Protein AF-A0A1I3KTU3-F1 (afdb_monomer_lite)

Radius of gyration: 30.49 Å; chains: 1; bounding box: 61×64×57 Å

pLDDT: mean 74.85, std 16.3, range [41.56, 94.5]

Foldseek 3Di:
DDPVVVCVVVVVFDADPVRHTDPVSVVVVCVVQPDVPRDVVVVVVVVVVVPPDDDDDDDDDDPVNVVVVVVVVVVVVVVVVVCVVVVVPDDPVLVVVLVVVLVVQLVVVVVVLVVVLCVVLVPDPDVVVSVVSSVVSNVVSVVVSVVSSVVSD

Secondary structure (DSSP, 8-state):
--HHHHHHHTTSSPBPTTS-B-HHHHHHHHHHH--TT--TTHHHHHHHH-SSS----SS---HHHHHHHHHHHHHHHHHHHHHHHHTTTS-HHHHHHHHHHHHHHHHHHHHHHHHHHHHHHTT---HHHHHHHHHHHHHHHHHHHHHHHHTT-

Sequence (153 aa):
MGTIQYHEKQGLYKRGPDGKFDVEEVREKIKKYSHPGYNPDSFRELRSENESGLVTDGGVVDFHTSRAMREMYEAKMAALKYGELEGSLLDRKIVEKIFSDVLRGLRDGFPALARNIGLEVAVIDDPKKCEQTILNKINALLIRVADEFRKQI

Structure (mmCIF, N/CA/C/O backbone):
data_AF-A0A1I3KTU3-F1
#
_entry.id   AF-A0A1I3KTU3-F1
#
loop_
_atom_site.group_PDB
_atom_site.id
_atom_site.type_symbol
_atom_site.label_atom_id
_atom_site.label_alt_id
_atom_site.label_comp_id
_atom_site.label_asym_id
_atom_site.label_entity_id
_atom_site.label_seq_id
_atom_site.pdbx_PDB_ins_code
_atom_site.Cartn_x
_atom_site.Cartn_y
_atom_site.Cartn_z
_atom_site.occupancy
_atom_site.B_iso_or_equiv
_atom_site.auth_seq_id
_atom_site.auth_comp_id
_atom_site.auth_asym_id
_atom_site.auth_atom_id
_atom_site.pdbx_PDB_model_num
ATOM 1 N N . MET A 1 1 ? 14.786 -44.439 -19.410 1.00 47.00 1 MET A N 1
ATOM 2 C CA . MET A 1 1 ? 16.228 -44.242 -19.686 1.00 47.00 1 MET A CA 1
ATOM 3 C C . MET A 1 1 ? 16.910 -43.958 -18.362 1.00 47.00 1 MET A C 1
ATOM 5 O O . MET A 1 1 ? 16.425 -43.097 -17.643 1.00 47.00 1 MET A O 1
ATOM 9 N N . GLY A 1 2 ? 17.945 -44.715 -17.993 1.00 51.28 2 GLY A N 1
ATOM 10 C CA . GLY A 1 2 ? 18.644 -44.492 -16.723 1.00 51.28 2 GLY A CA 1
ATOM 11 C C . GLY A 1 2 ? 19.364 -43.143 -16.734 1.00 51.28 2 GLY A C 1
ATOM 12 O O . GLY A 1 2 ? 19.984 -42.795 -17.737 1.00 51.28 2 GLY A O 1
ATOM 13 N N . THR A 1 3 ? 19.297 -42.397 -15.633 1.00 57.62 3 THR A N 1
ATOM 14 C CA . THR A 1 3 ? 19.927 -41.073 -15.448 1.00 57.62 3 THR A CA 1
ATOM 15 C C . THR A 1 3 ? 21.402 -41.048 -15.864 1.00 57.62 3 THR A C 1
ATOM 17 O O . THR A 1 3 ? 21.867 -40.080 -16.454 1.00 57.62 3 THR A O 1
ATOM 20 N N . ILE A 1 4 ? 22.128 -42.151 -15.679 1.00 56.16 4 ILE A N 1
ATOM 21 C CA . ILE A 1 4 ? 23.548 -42.276 -16.043 1.00 56.16 4 ILE A CA 1
ATOM 22 C C . ILE A 1 4 ? 23.770 -42.218 -17.569 1.00 56.16 4 ILE A C 1
ATOM 24 O O . ILE A 1 4 ? 24.694 -41.553 -18.030 1.00 56.16 4 ILE A O 1
ATOM 28 N N . GLN A 1 5 ? 22.893 -42.836 -18.370 1.00 58.84 5 GLN A N 1
ATOM 29 C CA . GLN A 1 5 ? 22.993 -42.815 -19.841 1.00 58.84 5 GLN A CA 1
ATOM 30 C C . GLN A 1 5 ? 22.692 -41.425 -20.423 1.00 58.84 5 GLN A C 1
ATOM 32 O O . GLN A 1 5 ? 23.216 -41.066 -21.478 1.00 58.84 5 GLN A O 1
ATOM 37 N N . TYR A 1 6 ? 21.851 -40.641 -19.737 1.00 59.69 6 TYR A N 1
ATOM 38 C CA . TYR A 1 6 ? 21.562 -39.256 -20.106 1.00 59.69 6 TYR A CA 1
ATOM 39 C C . TYR A 1 6 ? 22.805 -38.377 -19.931 1.00 59.69 6 TYR A C 1
ATOM 41 O O . TYR A 1 6 ? 23.216 -37.701 -20.869 1.00 59.69 6 TYR A O 1
ATOM 49 N N . HIS A 1 7 ? 23.470 -38.457 -18.777 1.00 59.56 7 HIS A N 1
ATOM 50 C CA . HIS A 1 7 ? 24.663 -37.652 -18.502 1.00 59.56 7 HIS A CA 1
ATOM 51 C C . HIS A 1 7 ? 25.903 -38.073 -19.310 1.00 59.56 7 HIS A C 1
ATOM 53 O O . HIS A 1 7 ? 26.753 -37.229 -19.595 1.00 59.56 7 HIS A O 1
ATOM 59 N N . GLU A 1 8 ? 25.988 -39.339 -19.734 1.00 58.88 8 GLU A N 1
ATOM 60 C CA . GLU A 1 8 ? 27.018 -39.819 -20.667 1.00 58.88 8 GLU A CA 1
ATOM 61 C C . GLU A 1 8 ? 26.859 -39.186 -22.061 1.00 58.88 8 GLU A C 1
ATOM 63 O O . GLU A 1 8 ? 27.827 -38.672 -22.620 1.00 58.88 8 GLU A O 1
ATOM 68 N N . LYS A 1 9 ? 25.629 -39.121 -22.595 1.00 62.41 9 LYS A N 1
ATOM 69 C CA . LYS A 1 9 ? 25.345 -38.449 -23.879 1.00 62.41 9 LYS A CA 1
ATOM 70 C C . LYS A 1 9 ? 25.587 -36.939 -23.844 1.00 62.41 9 LYS A C 1
ATOM 72 O O . LYS A 1 9 ? 25.936 -36.365 -24.869 1.00 62.41 9 LYS A O 1
ATOM 77 N N . GLN A 1 10 ? 25.412 -36.312 -22.683 1.00 59.72 10 GLN A N 1
ATOM 78 C CA . GLN A 1 10 ? 25.684 -34.886 -22.470 1.00 59.72 10 GLN A CA 1
ATOM 79 C C . GLN A 1 10 ? 27.182 -34.589 -22.239 1.00 59.72 10 GLN A C 1
ATOM 81 O O . GLN A 1 10 ? 27.558 -33.436 -22.051 1.00 59.72 10 GLN A O 1
ATOM 86 N N . GLY A 1 11 ? 28.051 -35.611 -22.231 1.00 61.62 11 GLY A N 1
ATOM 87 C CA . GLY A 1 11 ? 29.500 -35.451 -22.074 1.00 61.62 11 GLY A CA 1
ATOM 88 C C . GLY A 1 11 ? 29.960 -35.040 -20.669 1.00 61.62 11 GLY A C 1
ATOM 89 O O . GLY A 1 11 ? 31.123 -34.670 -20.503 1.00 61.62 11 GLY A O 1
ATOM 90 N N . LEU A 1 12 ? 29.085 -35.104 -19.653 1.00 59.38 12 LEU A N 1
ATOM 91 C CA . LEU A 1 12 ? 29.425 -34.707 -18.278 1.00 59.38 12 LEU A CA 1
ATOM 92 C C . LEU A 1 12 ? 30.387 -35.691 -17.596 1.00 59.38 12 LEU A C 1
ATOM 94 O O . LEU A 1 12 ? 31.175 -35.283 -16.739 1.00 59.38 12 LEU A O 1
ATOM 98 N N . TYR A 1 13 ? 30.351 -36.964 -17.990 1.00 66.06 13 TYR A N 1
ATOM 99 C CA . TYR A 1 13 ? 31.234 -38.014 -17.488 1.00 66.06 13 TYR A CA 1
ATOM 100 C C . TYR A 1 13 ? 31.942 -38.687 -18.660 1.00 66.06 13 TYR A C 1
ATOM 102 O O . TYR A 1 13 ? 31.296 -39.074 -19.633 1.00 66.06 13 TYR A O 1
ATOM 110 N N . LYS A 1 14 ? 33.263 -38.842 -18.567 1.00 65.06 14 LYS A N 1
ATOM 111 C CA . LYS A 1 14 ? 34.048 -39.616 -19.532 1.00 65.06 14 LYS A CA 1
ATOM 112 C C . LYS A 1 14 ? 34.368 -40.972 -18.918 1.00 65.06 14 LYS A C 1
ATOM 114 O O . LYS A 1 14 ? 34.671 -41.060 -17.731 1.00 65.06 14 LYS A O 1
ATOM 119 N N . ARG A 1 15 ? 34.280 -42.037 -19.716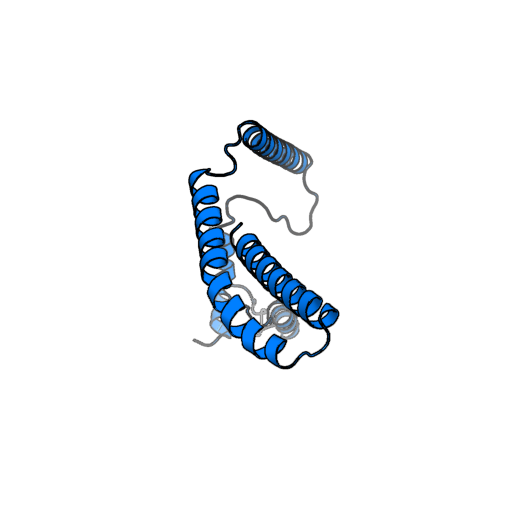 1.00 69.62 15 ARG A N 1
ATOM 120 C CA . ARG A 1 15 ? 34.792 -43.344 -19.296 1.00 69.62 15 ARG A CA 1
ATOM 121 C C . ARG A 1 15 ? 36.307 -43.339 -19.415 1.00 69.62 15 ARG A C 1
ATOM 123 O O . ARG A 1 15 ? 36.846 -42.805 -20.386 1.00 69.62 15 ARG A O 1
ATOM 130 N N . GLY A 1 16 ? 36.968 -43.949 -18.439 1.00 68.19 16 GLY A N 1
ATOM 131 C CA . GLY A 1 16 ? 38.384 -44.260 -18.555 1.00 68.19 16 GLY A CA 1
ATOM 132 C C . GLY A 1 16 ? 38.639 -45.310 -19.649 1.00 68.19 16 GLY A C 1
ATOM 133 O O . GLY A 1 16 ? 37.688 -45.909 -20.166 1.00 68.19 16 GLY A O 1
ATOM 134 N N . PRO A 1 17 ? 39.915 -45.584 -19.969 1.00 63.97 17 PRO A N 1
ATOM 135 C CA . PRO A 1 17 ? 40.312 -46.604 -20.947 1.00 63.97 17 PRO A CA 1
ATOM 136 C C . PRO A 1 17 ? 39.716 -47.994 -20.656 1.00 63.97 17 PRO A C 1
ATOM 138 O O . PRO A 1 17 ? 39.467 -48.767 -21.575 1.00 63.97 17 PRO A O 1
ATOM 141 N N . ASP A 1 18 ? 39.411 -48.270 -19.385 1.00 63.72 18 ASP A N 1
ATOM 142 C CA . ASP A 1 18 ? 38.869 -49.542 -18.890 1.00 63.72 18 ASP A CA 1
ATOM 143 C C . ASP A 1 18 ? 37.332 -49.637 -18.961 1.00 63.72 18 ASP A C 1
ATOM 145 O O . ASP A 1 18 ? 36.721 -50.550 -18.399 1.00 63.72 18 ASP A O 1
ATOM 149 N N . GLY A 1 19 ? 36.663 -48.662 -19.586 1.00 66.12 19 GLY A N 1
ATOM 150 C CA . GLY A 1 19 ? 35.205 -48.649 -19.755 1.00 66.12 19 GLY A CA 1
ATOM 151 C C . GLY A 1 19 ? 34.401 -48.413 -18.467 1.00 66.12 19 GLY A C 1
ATOM 152 O O . GLY A 1 19 ? 33.167 -48.465 -18.504 1.00 66.12 19 GLY A O 1
ATOM 153 N N . LYS A 1 20 ? 35.081 -48.131 -17.348 1.00 71.81 20 LYS A N 1
ATOM 154 C CA . LYS A 1 20 ? 34.506 -47.762 -16.045 1.00 71.81 20 LYS A CA 1
ATOM 155 C C . LYS A 1 20 ? 34.607 -46.250 -15.815 1.00 71.81 20 LYS A C 1
ATOM 157 O O . LYS A 1 20 ? 35.459 -45.578 -16.396 1.00 71.81 20 LYS A O 1
ATOM 162 N N . PHE A 1 21 ? 33.714 -45.719 -14.983 1.00 67.25 21 PHE A N 1
ATOM 163 C CA . PHE A 1 21 ? 33.761 -44.323 -14.547 1.00 67.25 21 PHE A CA 1
ATOM 164 C C . PHE A 1 21 ? 34.733 -44.164 -13.379 1.00 67.25 21 PHE A C 1
ATOM 166 O O . PHE A 1 21 ? 34.762 -45.022 -12.494 1.00 67.25 21 PHE A O 1
ATOM 173 N N . ASP A 1 22 ? 35.476 -43.059 -13.358 1.00 73.12 22 ASP A N 1
ATOM 174 C CA . ASP A 1 22 ? 36.221 -42.657 -12.170 1.00 73.12 22 ASP A CA 1
ATOM 175 C C . ASP A 1 22 ? 35.228 -42.187 -11.095 1.00 73.12 22 ASP A C 1
ATOM 177 O O . ASP A 1 22 ? 34.480 -41.220 -11.270 1.00 73.12 22 ASP A O 1
ATOM 181 N N . VAL A 1 23 ? 35.158 -42.942 -10.000 1.00 64.44 23 VAL A N 1
ATOM 182 C CA . VAL A 1 23 ? 34.150 -42.769 -8.950 1.00 64.44 23 VAL A CA 1
ATOM 183 C C . VAL A 1 23 ? 34.347 -41.450 -8.203 1.00 64.44 23 VAL A C 1
ATOM 185 O O . VAL A 1 23 ? 33.365 -40.871 -7.727 1.00 64.44 23 VAL A O 1
ATOM 188 N N . GLU A 1 24 ? 35.583 -40.956 -8.116 1.00 66.31 24 GLU A N 1
ATOM 189 C CA . GLU A 1 24 ? 35.885 -39.718 -7.398 1.00 66.31 24 GLU A CA 1
ATOM 190 C C . GLU A 1 24 ? 35.455 -38.495 -8.210 1.00 66.31 24 GLU A C 1
ATOM 192 O O . GLU A 1 24 ? 34.692 -37.665 -7.710 1.00 66.31 24 GLU A O 1
ATOM 197 N N . GLU A 1 25 ? 35.797 -38.452 -9.500 1.00 66.62 25 GLU A N 1
ATOM 198 C CA . GLU A 1 25 ? 35.394 -37.367 -10.404 1.00 66.62 25 GLU A CA 1
ATOM 199 C C . GLU A 1 25 ? 33.859 -37.260 -10.523 1.00 66.62 25 GLU A C 1
ATOM 201 O O . GLU A 1 25 ? 33.274 -36.169 -10.530 1.00 66.62 25 GLU A O 1
ATOM 206 N N . VAL A 1 26 ? 33.171 -38.407 -10.574 1.00 63.25 26 VAL A N 1
ATOM 207 C CA . VAL A 1 26 ? 31.703 -38.460 -10.619 1.00 63.25 26 VAL A CA 1
ATOM 208 C C . VAL A 1 26 ? 31.092 -37.933 -9.318 1.00 63.25 26 VAL A C 1
ATOM 210 O O . VAL A 1 26 ? 30.121 -37.172 -9.367 1.00 63.25 26 VAL A O 1
ATOM 213 N N . ARG A 1 27 ? 31.656 -38.290 -8.156 1.00 62.06 27 ARG A N 1
ATOM 214 C CA . ARG A 1 27 ? 31.181 -37.811 -6.847 1.00 62.06 27 ARG A CA 1
ATOM 215 C C . ARG A 1 27 ? 31.320 -36.304 -6.697 1.00 62.06 27 ARG A C 1
ATOM 217 O O . ARG A 1 27 ? 30.387 -35.670 -6.203 1.00 62.06 27 ARG A O 1
ATOM 224 N N . GLU A 1 28 ? 32.436 -35.729 -7.131 1.00 67.06 28 GLU A N 1
ATOM 225 C CA . GLU A 1 28 ? 32.644 -34.281 -7.061 1.00 67.06 28 GLU A CA 1
ATOM 226 C C . GLU A 1 28 ? 31.641 -33.520 -7.927 1.00 67.06 28 GLU A C 1
ATOM 228 O O . GLU A 1 28 ? 31.028 -32.552 -7.472 1.00 67.06 28 GLU A O 1
ATOM 233 N N . LYS A 1 29 ? 31.386 -34.005 -9.146 1.00 65.62 29 LYS A N 1
ATOM 234 C CA . LYS A 1 29 ? 30.379 -33.416 -10.037 1.00 65.62 29 LYS A CA 1
ATOM 235 C C . LYS A 1 29 ? 28.968 -33.546 -9.467 1.00 65.62 29 LYS A C 1
ATOM 237 O O . LYS A 1 29 ? 28.232 -32.565 -9.464 1.00 65.62 29 LYS A O 1
ATOM 242 N N . ILE A 1 30 ? 28.590 -34.703 -8.920 1.00 63.88 30 ILE A N 1
ATOM 243 C CA . ILE A 1 30 ? 27.281 -34.861 -8.264 1.00 63.88 30 ILE A CA 1
ATOM 244 C C . ILE A 1 30 ? 27.158 -33.888 -7.089 1.00 63.88 30 ILE A C 1
ATOM 246 O O . ILE A 1 30 ? 26.150 -33.203 -6.981 1.00 63.88 30 ILE A O 1
ATOM 250 N N . LYS A 1 31 ? 28.190 -33.746 -6.252 1.00 65.69 31 LYS A N 1
ATOM 251 C CA . LYS A 1 31 ? 28.177 -32.798 -5.128 1.00 65.69 31 LYS A CA 1
ATOM 252 C C . LYS A 1 31 ? 28.059 -31.340 -5.596 1.00 65.69 31 LYS A C 1
ATOM 254 O O . LYS A 1 31 ? 27.368 -30.556 -4.955 1.00 65.69 31 LYS A O 1
ATOM 259 N N . LYS A 1 32 ? 28.681 -30.990 -6.727 1.00 61.84 32 LYS A N 1
ATOM 260 C CA . LYS A 1 32 ? 28.634 -29.648 -7.333 1.00 61.84 32 LYS A CA 1
ATOM 261 C C . LYS A 1 32 ? 27.294 -29.318 -8.004 1.00 61.84 32 LYS A C 1
ATOM 263 O O . LYS A 1 32 ? 26.956 -28.146 -8.100 1.00 61.84 32 LYS A O 1
ATOM 268 N N . TYR A 1 33 ? 26.524 -30.312 -8.447 1.00 59.66 33 TYR A N 1
ATOM 269 C CA . TYR A 1 33 ? 25.258 -30.090 -9.167 1.00 59.66 33 TYR A CA 1
ATOM 270 C C . TYR A 1 33 ? 24.011 -30.588 -8.421 1.00 59.66 33 TYR A C 1
ATOM 272 O O . TYR A 1 33 ? 22.897 -30.246 -8.796 1.00 59.66 33 TYR A O 1
ATOM 280 N N . SER A 1 34 ? 24.159 -31.311 -7.311 1.00 56.53 34 SER A N 1
ATOM 281 C CA . SER A 1 34 ? 23.044 -31.814 -6.500 1.00 56.53 34 SER A CA 1
ATOM 282 C C . SER A 1 34 ? 22.561 -30.764 -5.497 1.00 56.53 34 SER A C 1
ATOM 284 O O . SER A 1 34 ? 22.789 -30.879 -4.294 1.00 56.53 34 SER A O 1
ATOM 286 N N . HIS A 1 35 ? 21.880 -29.740 -6.005 1.00 57.25 35 HIS A N 1
ATOM 287 C CA . HIS A 1 35 ? 21.151 -28.755 -5.204 1.00 57.25 35 HIS A CA 1
ATOM 288 C C . HIS A 1 35 ? 19.645 -28.997 -5.406 1.00 57.25 35 HIS A C 1
ATOM 290 O O . HIS A 1 35 ? 19.246 -29.348 -6.524 1.00 57.25 35 HIS A O 1
ATOM 296 N N . PRO A 1 36 ? 18.789 -28.829 -4.380 1.00 44.69 36 PRO A N 1
ATOM 297 C CA . PRO A 1 36 ? 17.345 -28.973 -4.545 1.00 44.69 36 PRO A CA 1
ATOM 298 C C . PRO A 1 36 ? 16.858 -27.910 -5.541 1.00 44.69 36 PRO A C 1
ATOM 300 O O . PRO A 1 36 ? 16.922 -26.721 -5.247 1.00 44.69 36 PRO A O 1
ATOM 303 N N . GLY A 1 37 ? 16.445 -28.335 -6.740 1.00 55.78 37 GLY A N 1
ATOM 304 C CA . GLY A 1 37 ? 16.071 -27.442 -7.849 1.00 55.78 37 GLY A CA 1
ATOM 305 C C . GLY A 1 37 ? 16.946 -27.542 -9.107 1.00 55.78 37 GLY A C 1
ATOM 306 O O . GLY A 1 37 ? 16.683 -26.831 -10.072 1.00 55.78 37 GLY A O 1
ATOM 307 N N . TYR A 1 38 ? 17.960 -28.416 -9.142 1.00 54.38 38 TYR A N 1
ATOM 308 C CA . TYR A 1 38 ? 18.755 -28.635 -10.355 1.00 54.38 38 TYR A CA 1
ATOM 309 C C . TYR A 1 38 ? 17.934 -29.341 -11.449 1.00 54.38 38 TYR A C 1
ATOM 311 O O . TYR A 1 38 ? 17.648 -30.535 -11.356 1.00 54.38 38 TYR A O 1
ATOM 319 N N . ASN A 1 39 ? 17.572 -28.595 -12.494 1.00 55.50 39 ASN A N 1
ATOM 320 C CA . ASN A 1 39 ? 16.982 -29.120 -13.721 1.00 55.50 39 ASN A CA 1
ATOM 321 C C . ASN A 1 39 ? 18.063 -29.118 -14.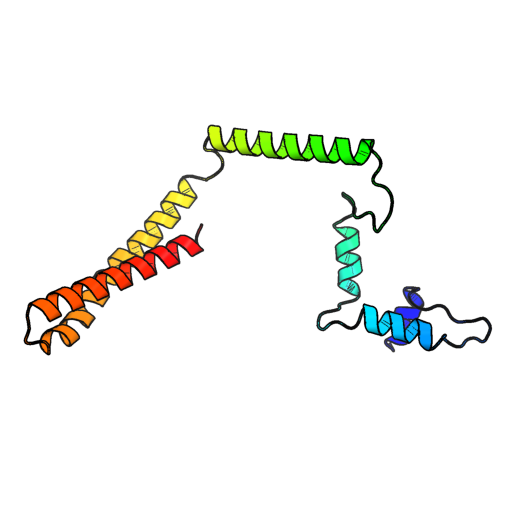822 1.00 55.50 39 ASN A C 1
ATOM 323 O O . ASN A 1 39 ? 18.559 -28.049 -15.164 1.00 55.50 39 ASN A O 1
ATOM 327 N N . PRO A 1 40 ? 18.476 -30.264 -15.388 1.00 53.69 40 PRO A N 1
ATOM 328 C CA . PRO A 1 40 ? 19.505 -30.279 -16.431 1.00 53.69 40 PRO A CA 1
ATOM 329 C C . PRO A 1 40 ? 19.068 -29.562 -17.719 1.00 53.69 40 PRO A C 1
ATOM 331 O O . PRO A 1 40 ? 19.924 -29.092 -18.467 1.00 53.69 40 PRO A O 1
ATOM 334 N N . ASP A 1 41 ? 17.760 -29.431 -17.958 1.00 52.62 41 ASP A N 1
ATOM 335 C CA . ASP A 1 41 ? 17.228 -28.747 -19.140 1.00 52.62 41 ASP A CA 1
ATOM 336 C C . ASP A 1 41 ? 17.254 -27.215 -19.000 1.00 52.62 41 ASP A C 1
ATOM 338 O O . ASP A 1 41 ? 17.393 -26.514 -20.005 1.00 52.62 41 ASP A O 1
ATOM 342 N N . SER A 1 42 ? 17.270 -26.677 -17.770 1.00 55.81 42 SER A N 1
ATOM 343 C CA . SER A 1 42 ? 17.372 -25.224 -17.559 1.00 55.81 42 SER A CA 1
ATOM 344 C C . SER A 1 42 ? 18.732 -24.667 -17.984 1.00 55.81 42 SER A C 1
ATOM 346 O O . SER A 1 42 ? 18.834 -23.507 -18.374 1.00 55.81 42 SER A O 1
ATOM 348 N N . PHE A 1 43 ? 19.783 -25.495 -17.995 1.00 48.69 43 PHE A N 1
ATOM 349 C CA . PHE A 1 43 ? 21.109 -25.089 -18.468 1.00 48.69 43 PHE A CA 1
ATOM 350 C C . PHE A 1 43 ? 21.142 -24.852 -19.987 1.00 48.69 43 PHE A C 1
ATOM 352 O O . PHE A 1 43 ? 21.961 -24.073 -20.476 1.00 48.69 43 PHE A O 1
ATOM 359 N N . ARG A 1 44 ? 20.251 -25.505 -20.748 1.00 48.25 44 ARG A N 1
ATOM 360 C CA . ARG A 1 44 ? 20.126 -25.311 -22.199 1.00 48.25 44 ARG A CA 1
ATOM 361 C C . ARG A 1 44 ? 19.315 -24.058 -22.528 1.00 48.25 44 ARG A C 1
ATOM 363 O O . ARG A 1 44 ? 19.697 -23.333 -23.442 1.00 48.25 44 ARG A O 1
ATOM 370 N N . GLU A 1 45 ? 18.269 -23.776 -21.756 1.00 46.88 45 GLU A N 1
ATOM 371 C CA . GLU A 1 45 ? 17.473 -22.544 -21.872 1.00 46.88 45 GLU A CA 1
ATOM 372 C C . GLU A 1 45 ? 18.298 -21.309 -21.474 1.00 46.88 45 GLU A C 1
ATOM 374 O O . GLU A 1 45 ? 18.377 -20.354 -22.242 1.00 46.88 45 GLU A O 1
ATOM 379 N N . LEU A 1 46 ? 19.080 -21.389 -20.388 1.00 49.59 46 LEU A N 1
ATOM 380 C CA . LEU A 1 46 ? 20.025 -20.335 -19.991 1.00 49.59 46 LEU A CA 1
ATOM 381 C C . LEU A 1 46 ? 21.122 -20.069 -21.030 1.00 49.59 46 LEU A C 1
ATOM 383 O O . LEU A 1 46 ? 21.628 -18.953 -21.097 1.00 49.59 46 LEU A O 1
ATOM 387 N N . ARG A 1 47 ? 21.518 -21.066 -21.833 1.00 43.44 47 ARG A N 1
ATOM 388 C CA . ARG A 1 47 ? 22.529 -20.889 -22.890 1.00 43.44 47 ARG A CA 1
ATOM 389 C C . ARG A 1 47 ? 21.931 -20.333 -24.183 1.00 43.44 47 ARG A C 1
ATOM 391 O O . ARG A 1 47 ? 22.624 -19.611 -24.886 1.00 43.44 47 ARG A O 1
ATOM 398 N N . SER A 1 48 ? 20.665 -20.643 -24.472 1.00 43.72 48 SER A N 1
ATOM 399 C CA . SER A 1 48 ? 19.960 -20.149 -25.661 1.00 43.72 48 SER A CA 1
ATOM 400 C C . SER A 1 48 ? 19.430 -18.721 -25.493 1.00 43.72 48 SER A C 1
ATOM 402 O O . SER A 1 48 ? 19.246 -18.038 -26.495 1.00 43.72 48 SER A O 1
ATOM 404 N N . GLU A 1 49 ? 19.211 -18.257 -24.259 1.00 45.94 49 GLU A N 1
ATOM 405 C CA . GLU A 1 49 ? 18.807 -16.871 -23.971 1.00 45.94 49 GLU A CA 1
ATOM 406 C C . GLU A 1 49 ? 19.999 -15.937 -23.667 1.00 45.94 49 GLU A C 1
ATOM 408 O O . GLU A 1 49 ? 19.871 -14.725 -23.808 1.00 45.94 49 GLU A O 1
ATOM 413 N N . ASN A 1 50 ? 21.184 -16.475 -23.332 1.00 45.91 50 ASN A N 1
ATOM 414 C CA . ASN A 1 50 ? 22.400 -15.691 -23.038 1.00 45.91 50 ASN A CA 1
ATOM 415 C C . ASN A 1 50 ? 23.458 -15.686 -24.160 1.00 45.91 50 ASN A C 1
ATOM 417 O O . ASN A 1 50 ? 24.617 -15.347 -23.913 1.00 45.91 50 ASN A O 1
ATOM 421 N N . GLU A 1 51 ? 23.099 -15.999 -25.409 1.00 45.78 51 GLU A N 1
ATOM 422 C CA . GLU A 1 51 ? 24.001 -15.752 -26.553 1.00 45.78 51 GLU A CA 1
ATOM 423 C C . GLU A 1 51 ? 24.154 -14.256 -26.899 1.00 45.78 51 GLU A C 1
ATOM 425 O O . GLU A 1 51 ? 24.957 -13.889 -27.755 1.00 45.78 51 GLU A O 1
ATOM 430 N N . SER A 1 52 ? 23.502 -13.365 -26.144 1.00 48.22 52 SER A N 1
ATOM 431 C CA . SER A 1 52 ? 23.835 -11.941 -26.075 1.00 48.22 52 SER A CA 1
ATOM 432 C C . SER A 1 52 ? 24.440 -11.553 -24.715 1.00 48.22 52 SER A C 1
ATOM 434 O O . SER A 1 52 ? 23.824 -10.831 -23.938 1.00 48.22 52 SER A O 1
ATOM 436 N N . GLY A 1 53 ? 25.676 -11.989 -24.446 1.00 49.47 53 GLY A N 1
ATOM 437 C CA . GLY A 1 53 ? 26.591 -11.258 -23.554 1.00 49.47 53 GLY A CA 1
ATOM 438 C C . GLY A 1 53 ? 26.940 -11.885 -22.195 1.00 49.47 53 GLY A C 1
ATOM 439 O O . GLY A 1 53 ? 26.297 -11.618 -21.191 1.00 49.47 53 GLY A O 1
ATOM 440 N N . LEU A 1 54 ? 28.105 -12.546 -22.185 1.00 51.97 54 LEU A N 1
ATOM 441 C CA . LEU A 1 54 ? 29.162 -12.496 -21.156 1.00 51.97 54 LEU A CA 1
ATOM 442 C C . LEU A 1 54 ? 28.868 -12.996 -19.727 1.00 51.97 54 LEU A C 1
ATOM 444 O O . LEU A 1 54 ? 28.477 -12.243 -18.840 1.00 51.97 54 LEU A O 1
ATOM 448 N N . VAL A 1 55 ? 29.357 -14.211 -19.456 1.00 41.56 55 VAL A N 1
ATOM 449 C CA . VAL A 1 55 ? 30.047 -14.528 -18.196 1.00 41.56 55 VAL A CA 1
ATOM 450 C C . VAL A 1 55 ? 31.402 -15.137 -18.555 1.00 41.56 55 VAL A C 1
ATOM 452 O O . VAL A 1 55 ? 31.471 -16.280 -19.004 1.00 41.56 55 VAL A O 1
ATOM 455 N N . THR A 1 56 ? 32.488 -14.378 -18.395 1.00 47.66 56 THR A N 1
ATOM 456 C CA . THR A 1 56 ? 33.836 -14.958 -18.355 1.00 47.66 56 THR A CA 1
ATOM 457 C C . THR A 1 56 ? 34.095 -15.429 -16.933 1.00 47.66 56 THR A C 1
ATOM 459 O O . THR A 1 56 ? 34.426 -14.642 -16.046 1.00 47.66 56 THR A O 1
ATOM 462 N N . ASP A 1 57 ? 33.886 -16.725 -16.733 1.00 46.94 57 ASP A N 1
ATOM 463 C CA . ASP A 1 57 ? 34.447 -17.495 -15.630 1.00 46.94 57 ASP A CA 1
ATOM 464 C C . ASP A 1 57 ? 35.972 -17.268 -15.590 1.00 46.94 57 ASP A C 1
ATOM 466 O O . ASP A 1 57 ? 36.650 -17.439 -16.602 1.00 46.94 57 ASP A O 1
ATOM 470 N N . GLY A 1 58 ? 36.475 -16.783 -14.451 1.00 49.47 58 GLY A N 1
ATOM 471 C CA . GLY A 1 58 ? 37.890 -16.659 -14.078 1.00 49.47 58 GLY A CA 1
ATOM 472 C C . GLY A 1 58 ? 38.934 -16.471 -15.191 1.00 49.47 58 GLY A C 1
ATOM 473 O O . GLY A 1 58 ? 39.631 -17.416 -15.546 1.00 49.47 58 GLY A O 1
ATOM 474 N N . GLY A 1 59 ? 39.153 -15.238 -15.656 1.00 49.62 59 GLY A N 1
ATOM 475 C CA . GLY A 1 59 ? 40.318 -14.911 -16.487 1.00 49.62 59 GLY A CA 1
ATOM 476 C C . GLY A 1 59 ? 40.276 -13.482 -17.017 1.00 49.62 59 GLY A C 1
ATOM 477 O O . GLY A 1 59 ? 39.325 -13.121 -17.694 1.00 49.62 59 GLY A O 1
ATOM 478 N N . VAL A 1 60 ? 41.287 -12.684 -16.649 1.00 56.28 60 VAL A N 1
ATOM 479 C CA . VAL A 1 60 ? 41.627 -11.314 -17.098 1.00 56.28 60 VAL A CA 1
ATOM 480 C C . VAL A 1 60 ? 40.628 -10.688 -18.085 1.00 56.28 60 VAL A C 1
ATOM 482 O O . VAL A 1 60 ? 40.672 -10.942 -19.286 1.00 56.28 60 VAL A O 1
ATOM 485 N N . VAL A 1 61 ? 39.751 -9.826 -17.566 1.00 59.34 61 VAL A N 1
ATOM 486 C CA . VAL A 1 61 ? 38.844 -9.002 -18.375 1.00 59.34 61 VAL A CA 1
ATOM 487 C C . VAL A 1 61 ? 39.692 -8.025 -19.194 1.00 59.34 61 VAL A C 1
ATOM 489 O O . VAL A 1 61 ? 40.362 -7.160 -18.632 1.00 59.34 61 VAL A O 1
ATOM 492 N N . ASP A 1 62 ? 39.689 -8.180 -20.518 1.00 78.31 62 ASP A N 1
ATOM 493 C CA . ASP A 1 62 ? 40.446 -7.323 -21.433 1.00 78.31 62 ASP A CA 1
ATOM 494 C C . ASP A 1 62 ? 40.017 -5.849 -21.279 1.00 78.31 62 ASP A C 1
ATOM 496 O O . ASP A 1 62 ? 38.832 -5.549 -21.089 1.00 78.31 62 ASP A O 1
ATOM 500 N N . PHE A 1 63 ? 40.960 -4.905 -21.351 1.00 76.00 63 PHE A N 1
ATOM 501 C CA . PHE A 1 63 ? 40.705 -3.478 -21.101 1.00 76.00 63 PHE A CA 1
ATOM 502 C C . PHE A 1 63 ? 39.601 -2.926 -22.013 1.00 76.00 63 PHE A C 1
ATOM 504 O O . PHE A 1 63 ? 38.768 -2.126 -21.582 1.00 76.00 63 PHE A O 1
ATOM 511 N N . HIS A 1 64 ? 39.538 -3.412 -23.254 1.00 80.25 64 HIS A N 1
ATOM 512 C CA . HIS A 1 64 ? 38.489 -3.062 -24.207 1.00 80.25 64 HIS A CA 1
ATOM 513 C C . HIS A 1 64 ? 37.102 -3.516 -23.749 1.00 80.25 64 HIS A C 1
ATOM 515 O O . HIS A 1 64 ? 36.142 -2.760 -23.878 1.00 80.25 64 HIS A O 1
ATOM 521 N N . THR A 1 65 ? 36.996 -4.704 -23.148 1.00 79.50 65 THR A N 1
ATOM 522 C CA . THR A 1 65 ? 35.725 -5.210 -22.610 1.00 79.50 65 THR A CA 1
ATOM 523 C C . THR A 1 65 ? 35.282 -4.423 -21.378 1.00 79.50 65 THR A C 1
ATOM 525 O O . THR A 1 65 ? 34.126 -4.014 -21.300 1.00 79.50 65 THR A O 1
ATOM 528 N N . SER A 1 66 ? 36.210 -4.084 -20.477 1.00 80.00 66 SER A N 1
ATOM 529 C CA . SER A 1 66 ? 35.923 -3.214 -19.324 1.00 80.00 66 SER A CA 1
ATOM 530 C C . SER A 1 66 ? 35.475 -1.813 -19.755 1.00 80.00 66 SER A C 1
ATOM 532 O O . SER A 1 66 ? 34.527 -1.255 -19.199 1.00 80.00 66 SER A O 1
ATOM 534 N N . ARG A 1 67 ? 36.130 -1.243 -20.774 1.00 83.31 67 ARG A N 1
ATOM 535 C CA . ARG A 1 67 ? 35.782 0.071 -21.324 1.00 83.31 67 ARG A CA 1
ATOM 536 C C . ARG A 1 67 ? 34.415 0.059 -22.004 1.00 83.31 67 ARG A C 1
ATOM 538 O O . ARG A 1 67 ? 33.606 0.936 -21.724 1.00 83.31 67 ARG A O 1
ATOM 545 N N . ALA A 1 68 ? 34.136 -0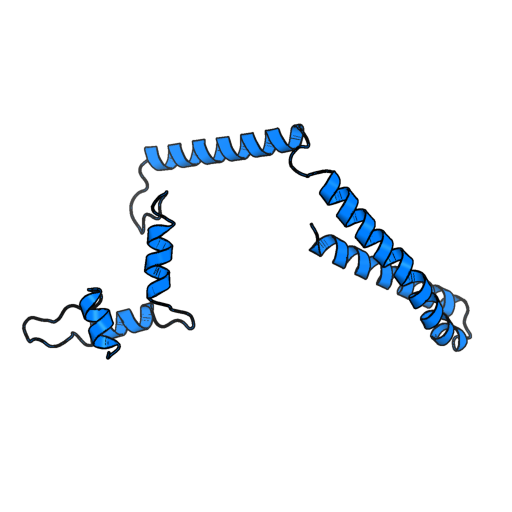.950 -22.826 1.00 85.38 68 ALA A N 1
ATOM 546 C CA . ALA A 1 68 ? 32.843 -1.102 -23.485 1.00 85.38 68 ALA A CA 1
ATOM 547 C C . ALA A 1 68 ? 31.702 -1.281 -22.471 1.00 85.38 68 ALA A C 1
ATOM 549 O O . ALA A 1 68 ? 30.647 -0.668 -22.618 1.00 85.38 68 ALA A O 1
ATOM 550 N N . MET A 1 69 ? 31.920 -2.056 -21.401 1.00 82.19 69 MET A N 1
ATOM 551 C CA . MET A 1 69 ? 30.949 -2.182 -20.310 1.00 82.19 69 MET A CA 1
ATOM 552 C C . MET A 1 69 ? 30.690 -0.833 -19.644 1.00 82.19 69 MET A C 1
ATOM 554 O O . MET A 1 69 ? 29.537 -0.461 -19.443 1.00 82.19 69 MET A O 1
ATOM 558 N N . ARG A 1 70 ? 31.745 -0.073 -19.336 1.00 85.31 70 ARG A N 1
ATOM 559 C CA . ARG A 1 70 ? 31.611 1.253 -18.729 1.00 85.31 70 ARG A CA 1
ATOM 560 C C . ARG A 1 70 ? 30.818 2.212 -19.615 1.00 85.31 70 ARG A C 1
ATOM 562 O O . ARG A 1 70 ? 29.873 2.822 -19.129 1.00 85.31 70 ARG A O 1
ATOM 569 N N . GLU A 1 71 ? 31.155 2.299 -20.897 1.00 89.31 71 GLU A N 1
ATOM 570 C CA . GLU A 1 71 ? 30.457 3.160 -21.860 1.00 89.31 71 GLU A CA 1
ATOM 571 C C . GLU A 1 71 ? 28.983 2.737 -22.022 1.00 89.31 71 GLU A C 1
ATOM 573 O O . GLU A 1 71 ? 28.089 3.581 -22.047 1.00 89.31 71 GLU A O 1
ATOM 578 N N . MET A 1 72 ? 28.698 1.431 -22.022 1.00 87.62 72 MET A N 1
ATOM 579 C CA . MET A 1 72 ? 27.332 0.899 -22.041 1.00 87.62 72 MET A CA 1
ATOM 580 C C . MET A 1 72 ? 26.541 1.259 -20.773 1.00 87.62 72 MET A C 1
ATOM 582 O O . MET A 1 72 ? 25.371 1.637 -20.867 1.00 87.62 72 MET A O 1
ATOM 586 N N . TYR A 1 73 ? 27.141 1.147 -19.585 1.00 86.94 73 TYR A N 1
ATOM 587 C CA . TYR A 1 73 ? 26.485 1.530 -18.331 1.00 86.94 73 TYR A CA 1
ATOM 588 C C . TYR A 1 73 ? 26.266 3.041 -18.245 1.00 86.94 73 TYR A C 1
ATOM 590 O O . TYR A 1 73 ? 25.180 3.471 -17.862 1.00 86.94 73 TYR A O 1
ATOM 598 N N . GLU A 1 74 ? 27.248 3.844 -18.654 1.00 87.81 74 GLU A N 1
ATOM 599 C CA . GLU A 1 74 ? 27.126 5.303 -18.723 1.00 87.81 74 GLU A CA 1
ATOM 600 C C . GLU A 1 74 ? 26.004 5.717 -19.689 1.00 87.81 74 GLU A C 1
ATOM 602 O O . GLU A 1 74 ? 25.174 6.555 -19.333 1.00 87.81 74 GLU A O 1
ATOM 607 N N . ALA A 1 75 ? 25.888 5.065 -20.851 1.00 88.00 75 ALA A N 1
ATOM 608 C CA . ALA A 1 75 ? 24.793 5.293 -21.793 1.00 88.00 75 ALA A CA 1
ATOM 609 C C . ALA A 1 75 ? 23.423 4.910 -21.208 1.00 88.00 75 ALA A C 1
ATOM 611 O O . ALA A 1 75 ? 22.464 5.671 -21.337 1.00 88.00 75 ALA A O 1
ATOM 612 N N . LYS A 1 76 ? 23.319 3.769 -20.512 1.00 84.62 76 LYS A N 1
ATOM 613 C CA . LYS A 1 76 ? 22.077 3.363 -19.830 1.00 84.62 76 LYS A CA 1
ATOM 614 C C . LYS A 1 76 ? 21.682 4.344 -18.727 1.00 84.62 76 LYS A C 1
ATOM 616 O O . LYS A 1 76 ? 20.514 4.707 -18.625 1.00 84.62 76 LYS A O 1
ATOM 621 N N . MET A 1 77 ? 22.641 4.805 -17.925 1.00 86.06 77 MET A N 1
ATOM 622 C CA . MET A 1 77 ? 22.386 5.808 -16.888 1.00 86.06 77 MET A CA 1
ATOM 623 C C . MET A 1 77 ? 21.967 7.150 -17.490 1.00 86.06 77 MET A C 1
ATOM 625 O O . MET A 1 77 ? 21.072 7.799 -16.956 1.00 86.06 77 MET A O 1
ATOM 629 N N . ALA A 1 78 ? 22.585 7.568 -18.597 1.00 84.56 78 ALA A N 1
ATOM 630 C CA . ALA A 1 78 ? 22.202 8.784 -19.306 1.00 84.56 78 ALA A CA 1
ATOM 631 C C . ALA A 1 78 ? 20.782 8.683 -19.883 1.00 84.56 78 ALA A C 1
ATOM 633 O O . ALA A 1 78 ? 20.009 9.628 -19.748 1.00 84.56 78 ALA A O 1
ATOM 634 N N . ALA A 1 79 ? 20.412 7.531 -20.450 1.00 80.50 79 ALA A N 1
ATOM 635 C CA . ALA A 1 79 ? 19.062 7.280 -20.950 1.00 80.50 79 ALA A CA 1
ATOM 636 C C . ALA A 1 79 ? 18.008 7.315 -19.830 1.00 80.50 79 ALA A C 1
ATOM 638 O O . ALA A 1 79 ? 16.963 7.938 -19.997 1.00 80.50 79 ALA A O 1
ATOM 639 N N . LEU A 1 80 ? 18.296 6.712 -18.669 1.00 81.44 80 LEU A N 1
ATOM 640 C CA . LEU A 1 80 ? 17.401 6.779 -17.509 1.00 81.44 80 LEU A CA 1
ATOM 641 C C . LEU A 1 80 ? 17.240 8.216 -17.005 1.00 81.44 80 LEU A C 1
ATOM 643 O O . LEU A 1 80 ? 16.114 8.674 -16.866 1.00 81.44 80 LEU A O 1
ATOM 647 N N . LYS A 1 81 ? 18.340 8.959 -16.825 1.00 80.69 81 LYS A N 1
ATOM 648 C CA . LYS A 1 81 ? 18.298 10.374 -16.412 1.00 80.69 81 LYS A CA 1
ATOM 649 C C . LYS A 1 81 ? 17.539 11.257 -17.400 1.00 80.69 81 LYS A C 1
ATOM 651 O O . LYS A 1 81 ? 16.858 12.191 -16.994 1.00 80.69 81 LYS A O 1
ATOM 656 N N . TYR A 1 82 ? 17.656 10.980 -18.697 1.00 75.38 82 TYR A N 1
ATOM 657 C CA . TYR A 1 82 ? 16.878 11.681 -19.712 1.00 75.38 82 TYR A CA 1
ATOM 658 C C . TYR A 1 82 ? 15.376 11.399 -19.554 1.00 75.38 82 TYR A C 1
ATOM 660 O O . TYR A 1 82 ? 14.587 12.339 -19.513 1.00 75.38 82 TYR A O 1
ATOM 668 N N . GLY A 1 83 ? 14.993 10.133 -19.359 1.00 74.44 83 GLY A N 1
ATOM 669 C CA . GLY A 1 83 ? 13.606 9.752 -19.072 1.00 74.44 83 GLY A CA 1
ATOM 670 C C . GLY A 1 83 ? 13.065 10.320 -17.751 1.00 74.44 83 GLY A C 1
ATOM 671 O O . GLY A 1 83 ? 11.890 10.678 -17.674 1.00 74.44 83 GLY A O 1
ATOM 672 N N . GLU A 1 84 ? 13.911 10.458 -16.719 1.00 73.19 84 GLU A N 1
ATOM 673 C CA . GLU A 1 84 ? 13.570 11.144 -15.460 1.00 73.19 84 GLU A CA 1
ATOM 674 C C . GLU A 1 84 ? 13.202 12.610 -15.707 1.00 73.19 84 GLU A C 1
ATOM 676 O O . GLU A 1 84 ? 12.184 13.083 -15.203 1.00 73.19 84 GLU A O 1
ATOM 681 N N . LEU A 1 85 ? 14.004 13.318 -16.507 1.00 68.12 85 LEU A N 1
ATOM 682 C CA . LEU A 1 85 ? 13.783 14.730 -16.830 1.00 68.12 85 LEU A CA 1
ATOM 683 C C . LEU A 1 85 ? 12.575 14.949 -17.749 1.00 68.12 85 LEU A C 1
ATOM 685 O O . LEU A 1 85 ? 11.894 15.966 -17.632 1.00 68.12 85 LEU A O 1
ATOM 689 N N . GLU A 1 86 ? 12.301 14.007 -18.648 1.00 72.12 86 GLU A N 1
ATOM 690 C CA . GLU A 1 86 ? 11.153 14.053 -19.558 1.00 72.12 86 GLU A CA 1
ATOM 691 C C . GLU A 1 86 ? 9.832 13.672 -18.859 1.00 72.12 86 GLU A C 1
ATOM 693 O O . GLU A 1 86 ? 8.748 13.936 -19.377 1.00 72.12 86 GLU A O 1
ATOM 698 N N . GLY A 1 87 ? 9.898 13.068 -17.666 1.00 63.72 87 GLY A N 1
ATOM 699 C CA . GLY A 1 87 ? 8.717 12.588 -16.945 1.00 63.72 87 GLY A CA 1
ATOM 700 C C . GLY A 1 87 ? 8.029 11.403 -17.632 1.00 63.72 87 GLY A C 1
ATOM 701 O O . GLY A 1 87 ? 6.878 11.101 -17.325 1.00 63.72 87 GLY A O 1
ATOM 702 N N . SER A 1 88 ? 8.723 10.729 -18.556 1.00 69.69 88 SER A N 1
ATOM 703 C CA . SER A 1 88 ? 8.216 9.608 -19.356 1.00 69.69 88 SER A CA 1
ATOM 704 C C . SER A 1 88 ? 8.380 8.244 -18.670 1.00 69.69 88 SER A C 1
ATOM 706 O O . SER A 1 88 ? 7.868 7.241 -19.163 1.00 69.69 88 SER A O 1
ATOM 708 N N . LEU A 1 89 ? 9.046 8.191 -17.510 1.00 67.31 89 LEU A N 1
ATOM 709 C CA . LEU A 1 89 ? 9.277 6.948 -16.759 1.00 67.31 89 LEU A CA 1
ATOM 710 C C . LEU A 1 89 ? 8.011 6.315 -16.174 1.00 67.31 89 LEU A C 1
ATOM 712 O O . LEU A 1 89 ? 8.001 5.115 -15.906 1.00 67.31 89 LEU A O 1
ATOM 716 N N . LEU A 1 90 ? 6.959 7.104 -15.956 1.00 73.31 90 LEU A N 1
ATOM 717 C CA . LEU A 1 90 ? 5.695 6.640 -15.392 1.00 73.31 90 LEU A CA 1
ATOM 718 C C . LEU A 1 90 ? 4.547 7.052 -16.303 1.00 73.31 90 LEU A C 1
ATOM 720 O O . LEU A 1 90 ? 4.319 8.236 -16.545 1.00 73.31 90 LEU A O 1
ATOM 724 N N . ASP A 1 91 ? 3.773 6.070 -16.762 1.00 82.19 91 ASP A N 1
ATOM 725 C CA . ASP A 1 91 ? 2.524 6.364 -17.451 1.00 82.19 91 ASP A CA 1
ATOM 726 C C . ASP A 1 91 ? 1.534 6.953 -16.442 1.00 82.19 91 ASP A C 1
ATOM 728 O O . ASP A 1 91 ? 1.045 6.280 -15.526 1.00 82.19 91 ASP A O 1
ATOM 732 N N . ARG A 1 92 ? 1.212 8.231 -16.642 1.00 82.62 92 ARG A N 1
ATOM 733 C CA . ARG A 1 92 ? 0.232 8.973 -15.851 1.00 82.62 92 ARG A CA 1
ATOM 734 C C . ARG A 1 92 ? -1.078 8.201 -15.670 1.00 82.62 92 ARG A C 1
ATOM 736 O O . ARG A 1 92 ? -1.631 8.218 -14.575 1.00 82.62 92 ARG A O 1
ATOM 743 N N . LYS A 1 93 ? -1.570 7.505 -16.702 1.00 85.62 93 LYS A N 1
ATOM 744 C CA . LYS A 1 93 ? -2.834 6.753 -16.626 1.00 85.62 93 LYS A CA 1
ATOM 745 C C . LYS A 1 93 ? -2.744 5.583 -15.654 1.00 85.62 93 LYS A C 1
ATOM 747 O O . LYS A 1 93 ? -3.722 5.275 -14.974 1.00 85.62 93 LYS A O 1
ATOM 752 N N . ILE A 1 94 ? -1.583 4.934 -15.586 1.00 86.75 94 ILE A N 1
ATOM 753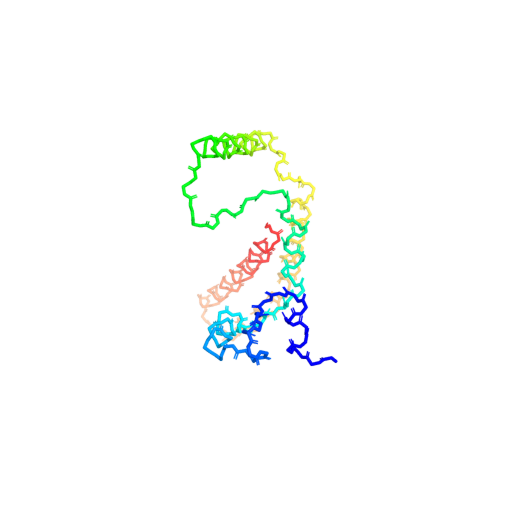 C CA . ILE A 1 94 ? -1.339 3.828 -14.657 1.00 86.75 94 ILE A CA 1
ATOM 754 C C . ILE A 1 94 ? -1.337 4.364 -13.225 1.00 86.75 94 ILE A C 1
ATOM 756 O O . ILE A 1 94 ? -2.044 3.823 -12.376 1.00 86.75 94 ILE A O 1
ATOM 760 N N . VAL A 1 95 ? -0.639 5.475 -12.973 1.00 87.69 95 VAL A N 1
ATOM 761 C CA . VAL A 1 95 ? -0.601 6.114 -11.648 1.00 87.69 95 VAL A CA 1
ATOM 762 C C . VAL A 1 95 ? -1.990 6.585 -11.210 1.00 87.69 95 VAL A C 1
ATOM 764 O O . VAL A 1 95 ? -2.409 6.296 -10.092 1.00 87.69 95 VAL A O 1
ATOM 767 N N . GLU A 1 96 ? -2.742 7.256 -12.086 1.00 88.69 96 GLU A N 1
ATOM 768 C CA . GLU A 1 96 ? -4.111 7.710 -11.795 1.00 88.69 96 GLU A CA 1
ATOM 769 C C . GLU A 1 96 ? -5.053 6.540 -11.479 1.00 88.69 96 GLU A C 1
ATOM 771 O O . GLU A 1 96 ? -5.903 6.647 -10.587 1.00 88.69 96 GLU A O 1
ATOM 776 N N . LYS A 1 97 ? -4.889 5.405 -12.171 1.00 90.88 97 LYS A N 1
ATOM 777 C CA . LYS A 1 97 ? -5.657 4.187 -11.906 1.00 90.88 97 LYS A CA 1
ATOM 778 C C . LYS A 1 97 ? -5.313 3.594 -10.540 1.00 90.88 97 LYS A C 1
ATOM 780 O O . LYS A 1 97 ? -6.225 3.386 -9.745 1.00 90.88 97 LYS A O 1
ATOM 785 N N . ILE A 1 98 ? -4.025 3.385 -10.256 1.00 90.69 98 ILE A N 1
ATOM 786 C CA . ILE A 1 98 ? -3.542 2.870 -8.963 1.00 90.69 98 ILE A CA 1
ATOM 787 C C . ILE A 1 98 ? -4.054 3.760 -7.827 1.00 90.69 98 ILE A C 1
ATOM 789 O O . ILE A 1 98 ? -4.639 3.281 -6.858 1.00 90.69 98 ILE A O 1
ATOM 793 N N . PHE A 1 99 ? -3.914 5.078 -7.974 1.00 90.44 99 PHE A N 1
ATOM 794 C CA . PHE A 1 99 ? -4.378 6.035 -6.979 1.00 90.44 99 PHE A CA 1
ATOM 795 C C . PHE A 1 99 ? -5.899 5.970 -6.772 1.00 90.44 99 PHE A C 1
ATOM 797 O O . PHE A 1 99 ? -6.374 5.956 -5.637 1.00 90.44 99 PHE A O 1
ATOM 804 N N . SER A 1 100 ? -6.673 5.867 -7.856 1.00 91.50 100 SER A N 1
ATOM 805 C CA . SER A 1 100 ? -8.132 5.725 -7.786 1.00 91.50 100 SER A CA 1
ATOM 806 C C . SER A 1 100 ? -8.564 4.439 -7.081 1.00 91.50 100 SER A C 1
ATOM 808 O O . SER A 1 100 ? -9.520 4.458 -6.305 1.00 91.50 100 SER A O 1
ATOM 810 N N . ASP A 1 101 ? -7.873 3.329 -7.327 1.00 91.75 101 ASP A N 1
ATOM 811 C CA . ASP A 1 101 ? -8.180 2.039 -6.707 1.00 91.75 101 ASP A CA 1
ATOM 812 C C . ASP A 1 101 ? -7.860 2.046 -5.205 1.00 91.75 101 ASP A C 1
ATOM 814 O O . ASP A 1 101 ? -8.671 1.593 -4.394 1.00 91.75 101 ASP A O 1
ATOM 818 N N . VAL A 1 102 ? -6.754 2.676 -4.809 1.00 91.94 102 VAL A N 1
ATOM 819 C CA . VAL A 1 102 ? -6.397 2.883 -3.397 1.00 91.94 102 VAL A CA 1
ATOM 820 C C . VAL A 1 102 ? -7.403 3.790 -2.684 1.00 91.94 102 VAL A C 1
ATOM 822 O O . VAL A 1 102 ? -7.845 3.475 -1.576 1.00 91.94 102 VAL A O 1
ATOM 825 N N . LEU A 1 103 ? -7.845 4.878 -3.323 1.00 90.94 103 LEU A N 1
ATOM 826 C CA . LEU A 1 103 ? -8.890 5.743 -2.766 1.00 90.94 103 LEU A CA 1
ATOM 827 C C . LEU A 1 103 ? -10.229 5.020 -2.600 1.00 90.94 103 LEU A C 1
ATOM 829 O O . LEU A 1 103 ? -10.934 5.267 -1.620 1.00 90.94 103 LEU A O 1
ATOM 833 N N . ARG A 1 104 ? -10.588 4.119 -3.522 1.00 92.25 104 ARG A N 1
ATOM 834 C CA . ARG A 1 104 ? -11.781 3.271 -3.375 1.00 92.25 104 ARG A CA 1
ATOM 835 C C . ARG A 1 104 ? -11.651 2.351 -2.168 1.00 92.25 104 ARG A C 1
ATOM 837 O O . ARG A 1 104 ? -12.574 2.312 -1.361 1.00 92.25 104 ARG A O 1
ATOM 844 N N . GLY A 1 105 ? -10.500 1.699 -1.998 1.00 89.81 105 GLY A N 1
ATOM 845 C CA . GLY A 1 105 ? -10.224 0.866 -0.825 1.00 89.81 105 GLY A CA 1
ATOM 846 C C . GLY A 1 105 ? -10.359 1.641 0.489 1.00 89.81 105 GLY A C 1
ATOM 847 O O . GLY A 1 105 ? -11.015 1.179 1.423 1.00 89.81 105 GLY A O 1
ATOM 848 N N . LEU A 1 106 ? -9.827 2.866 0.537 1.00 92.81 106 LEU A N 1
ATOM 849 C CA . LEU A 1 106 ? -9.978 3.758 1.686 1.00 92.81 106 LEU A CA 1
ATOM 850 C C . LEU A 1 106 ? -11.453 4.120 1.939 1.00 92.81 106 LEU A C 1
ATOM 852 O O . LEU A 1 106 ? -11.952 3.974 3.057 1.00 92.81 106 LEU A O 1
ATOM 856 N N . ARG A 1 107 ? -12.157 4.579 0.896 1.00 92.12 107 ARG A N 1
ATOM 857 C CA . ARG A 1 107 ? -13.568 4.983 0.958 1.00 92.12 107 ARG A CA 1
ATOM 858 C C . ARG A 1 107 ? -14.454 3.848 1.459 1.00 92.12 107 ARG A C 1
ATOM 860 O O . ARG A 1 107 ? -15.317 4.083 2.299 1.00 92.12 107 ARG A O 1
ATOM 867 N N . ASP A 1 108 ? -14.236 2.638 0.962 1.00 92.06 108 ASP A N 1
ATOM 868 C CA . ASP A 1 108 ? -15.037 1.467 1.311 1.00 92.06 108 ASP A CA 1
ATOM 869 C C . ASP A 1 108 ? -14.635 0.906 2.695 1.00 92.06 108 ASP A C 1
ATOM 871 O O . ASP A 1 108 ? -15.457 0.316 3.401 1.00 92.06 108 ASP A O 1
ATOM 875 N N . GLY A 1 109 ? -13.399 1.165 3.141 1.00 90.44 109 GLY A N 1
ATOM 876 C CA . GLY A 1 109 ? -12.891 0.797 4.462 1.00 90.44 109 GLY A CA 1
ATOM 877 C C . GLY A 1 109 ? -13.461 1.624 5.621 1.00 90.44 109 GLY A C 1
ATOM 878 O O . GLY A 1 109 ? -13.692 1.076 6.700 1.00 90.44 109 GLY A O 1
ATOM 879 N N . PHE A 1 110 ? -13.747 2.917 5.425 1.00 91.50 110 PHE A N 1
ATOM 880 C CA . PHE A 1 110 ? -14.270 3.786 6.492 1.00 91.50 110 PHE A CA 1
ATOM 881 C C . PHE A 1 110 ? -15.626 3.336 7.074 1.00 91.50 110 PHE A C 1
ATOM 883 O O . PHE A 1 110 ? -15.743 3.264 8.299 1.00 91.50 110 PHE A O 1
ATOM 890 N N . PRO A 1 111 ? -16.650 2.983 6.270 1.00 91.38 111 PRO A N 1
ATOM 891 C CA . PRO A 1 111 ? -17.913 2.460 6.794 1.00 91.38 111 PRO A CA 1
ATOM 892 C C . PRO A 1 111 ? -17.743 1.166 7.598 1.00 91.38 111 PRO A C 1
ATOM 894 O O . PRO A 1 111 ? -18.395 0.981 8.629 1.00 91.38 111 PRO A O 1
ATOM 897 N N . ALA A 1 112 ? -16.854 0.274 7.150 1.00 88.75 112 ALA A N 1
ATOM 898 C CA . ALA A 1 112 ? -16.538 -0.956 7.869 1.00 88.75 112 ALA A CA 1
ATOM 899 C C . ALA A 1 112 ? -15.830 -0.656 9.198 1.00 88.75 112 ALA A C 1
ATOM 901 O O . ALA A 1 112 ? -16.150 -1.260 10.224 1.00 88.75 112 ALA A O 1
ATOM 902 N N . LEU A 1 113 ? -14.912 0.311 9.202 1.00 90.12 113 LEU A N 1
ATOM 903 C CA . LEU A 1 113 ? -14.231 0.778 10.403 1.00 90.12 113 LEU A CA 1
ATOM 904 C C . LEU A 1 113 ? -15.224 1.354 11.421 1.00 90.12 113 LEU A C 1
ATOM 906 O O . LEU A 1 113 ? -15.211 0.945 12.579 1.00 90.12 113 LEU A O 1
ATOM 910 N N . ALA A 1 114 ? -16.130 2.234 10.985 1.00 88.38 114 ALA A N 1
ATOM 911 C CA . ALA A 1 114 ? -17.127 2.866 11.848 1.00 88.38 114 ALA A CA 1
ATOM 912 C C . ALA A 1 114 ? -18.025 1.840 12.562 1.00 88.38 114 ALA A C 1
ATOM 914 O O . ALA A 1 114 ? -18.275 1.966 13.761 1.00 88.38 114 ALA A O 1
ATOM 915 N N . ARG A 1 115 ? -18.459 0.785 11.855 1.00 86.56 115 ARG A N 1
ATOM 916 C CA . ARG A 1 115 ? -19.260 -0.302 12.449 1.00 86.56 115 ARG A CA 1
ATOM 917 C C . ARG A 1 115 ? -18.509 -1.068 13.537 1.00 86.56 115 ARG A C 1
ATOM 919 O O . ARG A 1 115 ? -19.101 -1.396 14.558 1.00 86.56 115 ARG A O 1
ATOM 926 N N . ASN A 1 116 ? -17.224 -1.347 13.328 1.00 85.06 116 ASN A N 1
ATOM 927 C CA . ASN A 1 116 ? -16.415 -2.098 14.291 1.00 85.06 116 ASN A CA 1
ATOM 928 C C . ASN A 1 116 ? -16.023 -1.248 15.508 1.00 85.06 116 ASN A C 1
ATOM 930 O O . ASN A 1 116 ? -16.094 -1.724 16.638 1.00 85.06 116 ASN A O 1
ATOM 934 N N . ILE A 1 117 ? -15.660 0.019 15.286 1.00 91.19 117 ILE A N 1
ATOM 935 C CA . ILE A 1 117 ? -15.305 0.961 16.355 1.00 91.19 117 ILE A CA 1
ATOM 936 C C . ILE A 1 117 ? -16.476 1.164 17.316 1.00 91.19 117 ILE A C 1
ATOM 938 O O . ILE A 1 117 ? -16.257 1.215 18.521 1.00 91.19 117 ILE A O 1
ATOM 942 N N . GLY A 1 118 ? -17.711 1.250 16.808 1.00 84.75 118 GLY A N 1
ATOM 943 C CA . GLY A 1 118 ? -18.888 1.469 17.651 1.00 84.75 118 GLY A CA 1
ATOM 944 C C . GLY A 1 118 ? -19.037 0.435 18.772 1.00 84.75 118 GLY A C 1
ATOM 945 O O . GLY A 1 118 ? -19.385 0.803 19.888 1.00 84.75 118 GLY A O 1
ATOM 946 N N . LEU A 1 119 ? -18.713 -0.834 18.505 1.00 84.38 119 LEU A N 1
ATOM 947 C CA . LEU A 1 119 ? -18.777 -1.907 19.503 1.00 84.38 119 LEU A CA 1
ATOM 948 C C . LEU A 1 119 ? -17.646 -1.826 20.534 1.00 84.38 119 LEU A C 1
ATOM 950 O O . LEU A 1 119 ? -17.894 -2.010 21.720 1.00 84.38 119 LEU A O 1
ATOM 954 N N . GLU A 1 120 ? -16.417 -1.545 20.098 1.00 85.69 120 GLU A N 1
ATOM 955 C CA . GLU A 1 120 ? -15.267 -1.418 21.006 1.00 85.69 120 GLU A CA 1
ATOM 956 C C . GLU A 1 120 ? -15.378 -0.181 21.901 1.00 85.69 120 GLU A C 1
ATOM 958 O O . GLU A 1 120 ? -15.078 -0.250 23.089 1.00 85.69 120 GLU A O 1
ATOM 963 N N . VAL A 1 121 ? -15.827 0.946 21.345 1.00 90.00 121 VAL A N 1
ATOM 964 C CA . VAL A 1 121 ? -15.925 2.219 22.068 1.00 90.00 121 VAL A CA 1
ATOM 965 C C . VAL A 1 121 ? -17.124 2.242 23.017 1.00 90.00 121 VAL A C 1
ATOM 967 O O . VAL A 1 121 ? -17.042 2.879 24.060 1.00 90.00 121 VAL A O 1
ATOM 970 N N . ALA A 1 122 ? -18.205 1.510 22.723 1.00 88.75 122 ALA A N 1
ATOM 971 C CA . ALA A 1 122 ? -19.387 1.449 23.590 1.00 88.75 122 ALA A CA 1
ATOM 972 C C . ALA A 1 122 ? -19.111 0.888 24.998 1.00 88.75 122 ALA A C 1
ATOM 974 O O . ALA A 1 122 ? -19.901 1.125 25.905 1.00 88.75 122 ALA A O 1
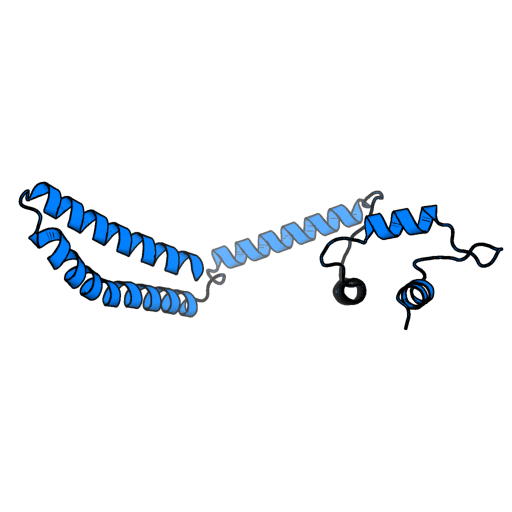ATOM 975 N N . VAL A 1 123 ? -18.018 0.140 25.179 1.00 90.69 123 VAL A N 1
ATOM 976 C CA . VAL A 1 123 ? -17.630 -0.475 26.463 1.00 90.69 123 VAL A CA 1
ATOM 977 C C . VAL A 1 123 ? -16.609 0.389 27.225 1.00 90.69 123 VAL A C 1
ATOM 979 O O . VAL A 1 123 ? -16.228 0.063 28.346 1.00 90.69 123 VAL A O 1
ATOM 982 N N . ILE A 1 124 ? -16.125 1.482 26.628 1.00 90.81 124 ILE A N 1
ATOM 983 C CA . ILE A 1 124 ? -15.098 2.339 27.223 1.00 90.81 124 ILE A CA 1
ATOM 984 C C . ILE A 1 124 ? -15.765 3.538 27.908 1.00 90.81 124 ILE A C 1
ATOM 986 O O . ILE A 1 124 ? -16.351 4.394 27.253 1.00 90.81 124 ILE A O 1
ATOM 990 N N . ASP A 1 125 ? -15.592 3.639 29.227 1.00 89.94 125 ASP A N 1
ATOM 991 C CA . ASP A 1 125 ? -16.156 4.738 30.030 1.00 89.94 125 ASP A CA 1
ATOM 992 C C . ASP A 1 125 ? -15.267 5.999 30.064 1.00 89.94 125 ASP A C 1
ATOM 994 O O . ASP A 1 125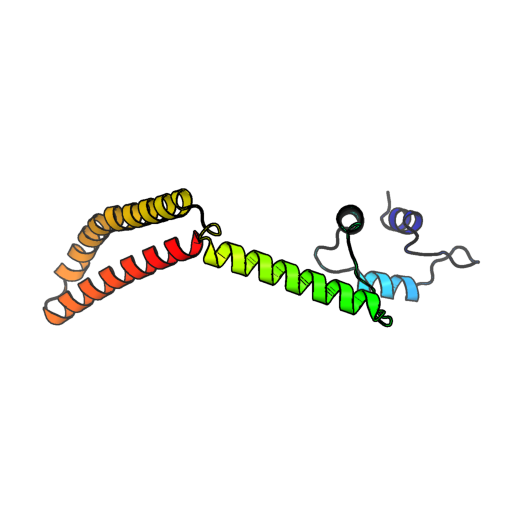 ? -15.722 7.086 30.420 1.00 89.94 125 ASP A O 1
ATOM 998 N N . ASP A 1 126 ? -13.982 5.872 29.713 1.00 94.06 126 ASP A N 1
ATOM 999 C CA . ASP A 1 126 ? -13.025 6.985 29.710 1.00 94.06 126 ASP A CA 1
ATOM 1000 C C . ASP A 1 126 ? -12.951 7.646 28.320 1.00 94.06 126 ASP A C 1
ATOM 1002 O O . ASP A 1 126 ? -12.444 7.028 27.374 1.00 94.06 126 ASP A O 1
ATOM 1006 N N . PRO A 1 127 ? -13.360 8.920 28.180 1.00 90.94 127 PRO A N 1
ATOM 1007 C CA . PRO A 1 127 ? -13.386 9.609 26.893 1.00 90.94 127 PRO A CA 1
ATOM 1008 C C . PRO A 1 127 ? -12.007 9.701 26.224 1.00 90.94 127 PRO A C 1
ATOM 1010 O O . PRO A 1 127 ? -11.923 9.639 24.996 1.00 90.94 127 PRO A O 1
ATOM 1013 N N . LYS A 1 128 ? -10.910 9.781 26.993 1.00 93.38 128 LYS A N 1
ATOM 1014 C CA . LYS A 1 128 ? -9.554 9.820 26.413 1.00 93.38 128 LYS A CA 1
ATOM 1015 C C . LYS A 1 128 ? -9.167 8.486 25.785 1.00 93.38 128 LYS A C 1
ATOM 1017 O O . LYS A 1 128 ? -8.513 8.453 24.742 1.00 93.38 128 LYS A O 1
ATOM 1022 N N . LYS A 1 129 ? -9.584 7.377 26.401 1.00 91.06 129 LYS A N 1
ATOM 1023 C CA . LYS A 1 129 ? -9.360 6.033 25.854 1.00 91.06 129 LYS A CA 1
ATOM 1024 C C . LYS A 1 129 ? -10.228 5.782 24.625 1.00 91.06 129 LYS A C 1
ATOM 1026 O O . LYS A 1 129 ? -9.755 5.135 23.691 1.00 91.06 129 LYS A O 1
ATOM 1031 N N . CYS A 1 130 ? -11.445 6.329 24.584 1.00 91.75 130 CYS A N 1
ATOM 1032 C CA . CYS A 1 130 ? -12.287 6.302 23.386 1.00 91.75 130 CYS A CA 1
ATOM 1033 C C . CYS A 1 130 ? -11.584 6.979 22.206 1.00 91.75 130 CYS A C 1
ATOM 1035 O O . CYS A 1 130 ? -11.421 6.364 21.153 1.00 91.75 130 CYS A O 1
ATOM 1037 N N . GLU A 1 131 ? -11.106 8.211 22.396 1.00 91.62 131 GLU A N 1
ATOM 1038 C CA . GLU A 1 131 ? -10.409 8.975 21.356 1.00 91.62 131 GLU A CA 1
ATOM 1039 C C . GLU A 1 131 ? -9.150 8.251 20.858 1.00 91.62 131 GLU A C 1
ATOM 1041 O O . GLU A 1 131 ? -8.976 8.067 19.652 1.00 91.62 131 GLU A O 1
ATOM 1046 N N . GLN A 1 132 ? -8.312 7.752 21.774 1.00 93.69 132 GLN A N 1
ATOM 1047 C CA . GLN A 1 132 ? -7.129 6.964 21.413 1.00 93.69 132 GLN A CA 1
ATOM 1048 C C . GLN A 1 132 ? -7.486 5.711 20.612 1.00 93.69 132 GLN A C 1
ATOM 1050 O O . GLN A 1 132 ? -6.822 5.404 19.624 1.00 93.69 132 GLN A O 1
ATOM 1055 N N . THR A 1 133 ? -8.541 4.995 21.001 1.00 92.00 133 THR A N 1
ATOM 1056 C CA . THR A 1 133 ? -8.983 3.783 20.297 1.00 92.00 133 THR A CA 1
ATOM 1057 C C . THR A 1 133 ? -9.432 4.112 18.874 1.00 92.00 133 THR A C 1
ATOM 1059 O O . THR A 1 133 ? -9.006 3.449 17.927 1.00 92.00 133 THR A O 1
ATOM 1062 N N . ILE A 1 134 ? -10.213 5.181 18.701 1.00 92.06 134 ILE A N 1
ATOM 1063 C CA . ILE A 1 134 ? -10.658 5.652 17.385 1.00 92.06 134 ILE A CA 1
ATOM 1064 C C . ILE A 1 134 ? -9.454 6.025 16.511 1.00 92.06 134 ILE A C 1
ATOM 1066 O O . ILE A 1 134 ? -9.337 5.540 15.384 1.00 92.06 134 ILE A O 1
ATOM 1070 N N . LEU A 1 135 ? -8.526 6.828 17.037 1.00 93.81 135 LEU A N 1
ATOM 1071 C CA . LEU A 1 135 ? -7.330 7.259 16.308 1.00 93.81 135 LEU A CA 1
ATOM 1072 C C . LEU A 1 135 ? -6.436 6.080 15.914 1.00 93.81 135 LEU A C 1
ATOM 1074 O O . LEU A 1 135 ? -5.988 6.004 14.771 1.00 93.81 135 LEU A O 1
ATOM 1078 N N . ASN A 1 136 ? -6.220 5.125 16.820 1.00 94.00 136 ASN A N 1
ATOM 1079 C CA . ASN A 1 136 ? -5.428 3.927 16.541 1.00 94.00 136 ASN A CA 1
ATOM 1080 C C . ASN A 1 136 ? -6.023 3.113 15.387 1.00 94.00 136 ASN A C 1
ATOM 1082 O O . ASN A 1 136 ? -5.293 2.636 14.519 1.00 94.00 136 ASN A O 1
ATOM 1086 N N . LYS A 1 137 ? -7.351 2.986 15.340 1.00 92.88 137 LYS A N 1
ATOM 1087 C CA . LYS A 1 137 ? -8.053 2.256 14.278 1.00 92.88 137 LYS A CA 1
ATOM 1088 C C . LYS A 1 137 ? -8.009 2.987 12.938 1.00 92.88 137 LYS A C 1
ATOM 1090 O O . LYS A 1 137 ? -7.795 2.344 11.912 1.00 92.88 137 LYS A O 1
ATOM 1095 N N . ILE A 1 138 ? -8.153 4.312 12.940 1.00 93.56 138 ILE A N 1
ATOM 1096 C CA . ILE A 1 138 ? -7.987 5.134 11.731 1.00 93.56 138 ILE A CA 1
ATOM 1097 C C . ILE A 1 138 ? -6.557 5.001 11.197 1.00 93.56 138 ILE A C 1
ATOM 1099 O O . ILE A 1 138 ? -6.368 4.721 10.016 1.00 93.56 138 ILE A O 1
ATOM 1103 N N . ASN A 1 139 ? -5.552 5.116 12.067 1.00 94.06 139 ASN A N 1
ATOM 1104 C CA . ASN A 1 139 ? -4.151 4.956 11.685 1.00 94.06 139 ASN A CA 1
ATOM 1105 C C . ASN A 1 139 ? -3.862 3.557 11.132 1.00 94.06 139 ASN A C 1
ATOM 1107 O O . ASN A 1 139 ? -3.183 3.434 10.117 1.00 94.06 139 ASN A O 1
ATOM 1111 N N . ALA A 1 140 ? -4.418 2.503 11.734 1.00 93.56 140 ALA A N 1
ATOM 1112 C CA . ALA A 1 140 ? -4.278 1.143 11.221 1.00 93.56 140 ALA A CA 1
ATOM 1113 C C . ALA A 1 140 ? -4.880 0.983 9.811 1.00 93.56 140 ALA A C 1
ATOM 1115 O O . ALA A 1 140 ? -4.269 0.338 8.958 1.00 93.56 140 ALA A O 1
ATOM 1116 N N . LEU A 1 141 ? -6.041 1.596 9.541 1.00 93.25 141 LEU A N 1
ATOM 1117 C CA . LEU A 1 141 ? -6.636 1.609 8.200 1.00 93.25 141 LEU A CA 1
ATOM 1118 C C . LEU A 1 141 ? -5.736 2.345 7.198 1.00 93.25 141 LEU A C 1
ATOM 1120 O O . LEU A 1 141 ? -5.484 1.826 6.113 1.00 93.25 141 LEU A O 1
ATOM 1124 N N . LEU A 1 142 ? -5.218 3.519 7.566 1.00 93.06 142 LEU A N 1
ATOM 1125 C CA . LEU A 1 142 ? -4.322 4.303 6.711 1.00 93.06 142 LEU A CA 1
ATOM 1126 C C . LEU A 1 142 ? -3.025 3.553 6.392 1.00 93.06 142 LEU A C 1
ATOM 1128 O O . LEU A 1 142 ? -2.608 3.526 5.237 1.00 93.06 142 LEU A O 1
ATOM 1132 N N . ILE A 1 143 ? -2.418 2.903 7.388 1.00 94.50 143 ILE A N 1
ATOM 1133 C CA . ILE A 1 143 ? -1.207 2.092 7.204 1.00 94.50 143 ILE A CA 1
ATOM 1134 C C . ILE A 1 143 ? -1.488 0.927 6.255 1.00 94.50 143 ILE A C 1
ATOM 1136 O O . ILE A 1 143 ? -0.732 0.720 5.310 1.00 94.50 143 ILE A O 1
ATOM 1140 N N . ARG A 1 144 ? -2.603 0.212 6.445 1.00 92.25 144 ARG A N 1
ATOM 1141 C CA . ARG A 1 144 ? -2.996 -0.887 5.555 1.00 92.25 144 ARG A CA 1
ATOM 1142 C C . ARG A 1 144 ? -3.146 -0.423 4.105 1.00 92.25 144 ARG A C 1
ATOM 1144 O O . ARG A 1 144 ? -2.642 -1.080 3.201 1.00 92.25 144 ARG A O 1
ATOM 1151 N N . VAL A 1 145 ? -3.829 0.697 3.885 1.00 91.88 145 VAL A N 1
ATOM 1152 C CA . VAL A 1 145 ? -4.037 1.255 2.540 1.00 91.88 145 VAL A CA 1
ATOM 1153 C C . VAL A 1 145 ? -2.710 1.724 1.931 1.00 91.88 145 VAL A C 1
ATOM 1155 O O . VAL A 1 145 ? -2.458 1.490 0.751 1.00 91.88 145 VAL A O 1
ATOM 1158 N N . ALA A 1 146 ? -1.819 2.317 2.729 1.00 91.06 146 ALA A N 1
ATOM 1159 C CA . ALA A 1 146 ? -0.475 2.686 2.286 1.00 91.06 146 ALA A CA 1
ATOM 1160 C C . ALA A 1 146 ? 0.386 1.461 1.920 1.00 91.06 146 ALA A C 1
ATOM 1162 O O . ALA A 1 146 ? 1.165 1.514 0.969 1.00 91.06 146 ALA A O 1
ATOM 1163 N N . ASP A 1 147 ? 0.236 0.345 2.635 1.00 92.81 147 ASP A N 1
ATOM 1164 C CA . ASP A 1 147 ? 0.897 -0.920 2.303 1.00 92.81 147 ASP A CA 1
ATOM 1165 C C . ASP A 1 147 ? 0.344 -1.545 1.021 1.00 92.81 147 ASP A C 1
ATOM 1167 O O . ASP A 1 147 ? 1.108 -2.095 0.229 1.00 92.81 147 ASP A O 1
ATOM 1171 N N . GLU A 1 148 ? -0.965 -1.451 0.786 1.00 89.06 148 GLU A N 1
ATOM 1172 C CA . GLU A 1 148 ? -1.579 -1.879 -0.474 1.00 89.06 148 GLU A CA 1
ATOM 1173 C C . GLU A 1 148 ? -1.093 -1.022 -1.652 1.00 89.06 148 GLU A C 1
ATOM 1175 O O . GLU A 1 148 ? -0.747 -1.577 -2.693 1.00 89.06 148 GLU A O 1
ATOM 1180 N N . PHE A 1 149 ? -0.964 0.297 -1.473 1.00 89.12 149 PHE A N 1
ATOM 1181 C CA . PHE A 1 149 ? -0.384 1.198 -2.476 1.00 89.12 149 PHE A CA 1
ATOM 1182 C C . PHE A 1 149 ? 1.078 0.854 -2.789 1.00 89.12 149 PHE A C 1
ATOM 1184 O O . PHE A 1 149 ? 1.444 0.732 -3.955 1.00 89.12 149 PHE A O 1
ATOM 1191 N N . ARG A 1 150 ? 1.905 0.616 -1.760 1.00 88.50 150 ARG A N 1
ATOM 1192 C CA . ARG A 1 150 ? 3.317 0.222 -1.925 1.00 88.50 150 ARG A CA 1
ATOM 1193 C C . ARG A 1 150 ? 3.520 -1.092 -2.675 1.00 88.50 150 ARG A C 1
ATOM 1195 O O . ARG A 1 150 ? 4.604 -1.310 -3.190 1.00 88.50 150 ARG A O 1
ATOM 1202 N N . LYS A 1 151 ? 2.522 -1.979 -2.708 1.00 88.31 151 LYS A N 1
ATOM 1203 C CA . LYS A 1 151 ? 2.589 -3.241 -3.463 1.00 88.31 151 LYS A CA 1
ATOM 1204 C C . LYS A 1 151 ? 2.246 -3.078 -4.946 1.00 88.31 151 LYS A C 1
ATOM 1206 O O . LYS A 1 151 ? 2.463 -4.017 -5.704 1.00 88.31 151 LYS A O 1
ATOM 1211 N N . GLN A 1 152 ? 1.640 -1.956 -5.334 1.00 80.25 152 GLN A N 1
ATOM 1212 C CA . GLN A 1 152 ? 1.163 -1.708 -6.700 1.00 80.25 152 GLN A CA 1
ATOM 1213 C C . GLN A 1 152 ? 2.121 -0.851 -7.539 1.00 80.25 152 GLN A C 1
ATOM 1215 O O . GLN A 1 152 ? 1.923 -0.759 -8.750 1.00 80.25 152 GLN A O 1
ATOM 1220 N N . ILE A 1 153 ? 3.122 -0.233 -6.906 1.00 72.75 153 ILE A N 1
ATOM 1221 C CA . ILE A 1 153 ? 4.212 0.531 -7.533 1.00 72.75 153 ILE A CA 1
ATOM 1222 C C . ILE A 1 153 ? 5.478 -0.313 -7.479 1.00 72.75 153 ILE A C 1
ATOM 1224 O O . ILE A 1 153 ? 6.189 -0.351 -8.504 1.00 72.75 153 ILE A O 1
#